Protein AF-A0A812QUA6-F1 (afdb_monomer_lite)

Secondary structure (DSSP, 8-state):
--GGG--TTSPPPSSP-STTHHHHHHHHHHHHHHHHHHHHHTT-SS-HHHHHHHHHHHHHHHHT-TT-HHHHHHT-TTHHHHHHHHHHHHHHHHHHHHHTSSSPPPHHHHHHHHHHHHHHHHHHHHHHHHHHHHHHHHHHHHHHHHHHHHHHHHH-

Foldseek 3Di:
DALVPQQPVDQQDPPDDPVSVLNVLLVCLLVVLLVCLCCQLVCVDPDPLSNVLSVLSNQLSVLSRLPPCVQLVVCPDSSSLVSNLSSLLSNLLSLLLVVLDPDDDDPVSVVSLVSSLVSLCVRPNPVSSVSSVVSSPNSNVVSNVVVVVVVVVVVD

Radius of gyration: 16.11 Å; chains: 1; bounding box: 52×31×42 Å

pLDDT: mean 87.49, std 10.2, range [52.94, 98.12]

Sequence (156 aa):
MSVSDLPFPSPPPWPPTWEKRQAYLHWWLLLFMTGVGALKAAGFLRHDLSQIVGVLEFVGGALLLPRWSIVANALGKGGYELSLRAGCWFILMGLGMIVSTRKRKSPICWSQTVLCLELLRARGGNASVGIGVMMLLAGTAAGCFLQEFVFLKKAA

Structure (mmCIF, N/CA/C/O backbone):
data_AF-A0A812QUA6-F1
#
_entry.id   AF-A0A812QUA6-F1
#
loop_
_atom_site.group_PDB
_atom_site.id
_atom_site.type_symbol
_atom_site.label_atom_id
_atom_site.label_alt_id
_atom_site.label_comp_id
_atom_site.label_asym_id
_atom_site.label_entity_id
_atom_site.label_seq_id
_atom_site.pdbx_PDB_ins_code
_atom_site.Cartn_x
_atom_site.Cartn_y
_atom_site.Cartn_z
_atom_site.occupancy
_atom_site.B_iso_or_equiv
_atom_site.auth_seq_id
_atom_site.auth_comp_id
_atom_site.auth_asym_id
_atom_site.auth_atom_id
_atom_site.pdbx_PDB_model_num
ATOM 1 N N . MET A 1 1 ? 9.478 -0.485 -17.948 1.00 52.94 1 MET A N 1
ATOM 2 C CA . MET A 1 1 ? 9.964 -1.305 -16.820 1.00 52.94 1 MET A CA 1
ATOM 3 C C . MET A 1 1 ? 8.883 -2.302 -16.457 1.00 52.94 1 MET A C 1
ATOM 5 O O . MET A 1 1 ? 7.755 -1.888 -16.231 1.00 52.94 1 MET A O 1
ATOM 9 N N . SER A 1 2 ? 9.213 -3.588 -16.470 1.00 56.69 2 SER A N 1
ATOM 10 C CA . SER A 1 2 ? 8.334 -4.705 -16.099 1.00 56.69 2 SER A CA 1
ATOM 11 C C . SER A 1 2 ? 8.390 -4.932 -14.581 1.00 56.69 2 SER A C 1
ATOM 13 O O . SER A 1 2 ? 9.293 -4.422 -13.919 1.00 56.69 2 SER A O 1
ATOM 15 N N . VAL A 1 3 ? 7.409 -5.599 -13.954 1.00 57.31 3 VAL A N 1
ATOM 16 C CA . VAL A 1 3 ? 7.463 -5.910 -12.496 1.00 57.31 3 VAL A CA 1
ATOM 17 C C . VAL A 1 3 ? 8.629 -6.833 -12.165 1.00 57.31 3 VAL A C 1
ATOM 19 O O . VAL A 1 3 ? 9.148 -6.793 -11.055 1.00 57.31 3 VAL A O 1
ATOM 22 N N . SER A 1 4 ? 9.099 -7.595 -13.154 1.00 55.94 4 SER A N 1
ATOM 23 C CA . SER A 1 4 ? 10.336 -8.376 -13.077 1.00 55.94 4 SER A CA 1
ATOM 24 C C . SER A 1 4 ? 11.575 -7.539 -12.738 1.00 55.94 4 SER A C 1
ATOM 26 O O . SER A 1 4 ? 12.580 -8.108 -12.328 1.00 55.94 4 SER A O 1
ATOM 28 N N . ASP A 1 5 ? 11.504 -6.210 -12.873 1.00 65.31 5 ASP A N 1
ATOM 29 C CA . ASP A 1 5 ? 12.594 -5.290 -12.541 1.00 65.31 5 ASP A CA 1
ATOM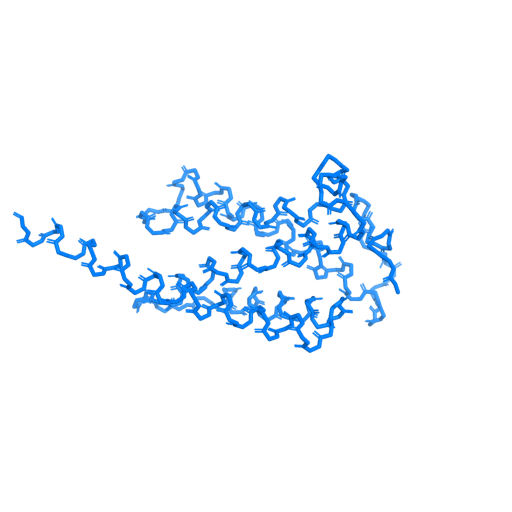 30 C C . ASP A 1 5 ? 12.627 -4.937 -11.037 1.00 65.31 5 ASP A C 1
ATOM 32 O O . ASP A 1 5 ? 13.543 -4.251 -10.579 1.00 65.31 5 ASP A O 1
ATOM 36 N N . LEU A 1 6 ? 11.633 -5.377 -10.248 1.00 69.56 6 LEU A N 1
ATOM 37 C CA . LEU A 1 6 ? 11.639 -5.215 -8.794 1.00 69.56 6 LEU A CA 1
ATOM 38 C C . LEU A 1 6 ? 12.508 -6.313 -8.161 1.00 69.56 6 LEU A C 1
ATOM 40 O O . LEU A 1 6 ? 12.222 -7.499 -8.330 1.00 69.56 6 LEU A O 1
ATOM 44 N N . PRO A 1 7 ? 13.558 -5.948 -7.405 1.00 68.62 7 PRO A N 1
ATOM 45 C CA . PRO A 1 7 ? 14.611 -6.891 -7.043 1.00 68.62 7 PRO A CA 1
ATOM 46 C C . PRO A 1 7 ? 14.194 -7.902 -5.969 1.00 68.62 7 PRO A C 1
ATOM 48 O O . PRO A 1 7 ? 14.886 -8.898 -5.790 1.00 68.62 7 PRO A O 1
ATOM 51 N N . PHE A 1 8 ? 13.081 -7.698 -5.257 1.00 66.88 8 PHE A N 1
ATOM 52 C CA . PHE A 1 8 ? 12.739 -8.521 -4.094 1.00 66.88 8 PHE A CA 1
ATOM 53 C C . PHE A 1 8 ? 12.640 -10.028 -4.439 1.00 66.88 8 PHE A C 1
ATOM 55 O O . PHE A 1 8 ? 12.044 -10.402 -5.458 1.00 66.88 8 PHE A O 1
ATOM 62 N N . PRO A 1 9 ? 13.209 -10.920 -3.598 1.00 75.19 9 PRO A N 1
ATOM 63 C CA . PRO A 1 9 ? 13.765 -10.695 -2.258 1.00 75.19 9 PRO A CA 1
ATOM 64 C C . PRO A 1 9 ? 15.205 -10.168 -2.228 1.00 75.19 9 PRO A C 1
ATOM 66 O O . PRO A 1 9 ? 15.756 -9.992 -1.148 1.00 75.19 9 PRO A O 1
ATOM 69 N N . SER A 1 10 ? 15.832 -9.896 -3.372 1.00 84.50 10 SER A N 1
ATOM 70 C CA . SER A 1 10 ? 17.135 -9.234 -3.393 1.00 84.50 10 SER A CA 1
ATOM 71 C C . SER A 1 10 ? 16.995 -7.766 -2.961 1.00 84.50 10 SER A C 1
ATOM 73 O O . SER A 1 10 ? 15.994 -7.118 -3.302 1.00 84.50 10 SER A O 1
ATOM 75 N N . PRO A 1 11 ? 17.970 -7.234 -2.202 1.00 83.88 11 PRO A N 1
ATOM 76 C CA . PRO A 1 11 ? 17.958 -5.843 -1.769 1.00 83.88 11 PRO A CA 1
ATOM 77 C C . PRO A 1 11 ? 17.966 -4.889 -2.970 1.00 83.88 11 PRO A C 1
ATOM 79 O O . PRO A 1 11 ? 18.459 -5.248 -4.047 1.00 83.88 11 PRO A O 1
ATOM 82 N N . PRO A 1 12 ? 17.429 -3.666 -2.812 1.00 86.88 12 PRO A N 1
ATOM 83 C CA . PRO A 1 12 ? 17.518 -2.663 -3.853 1.00 86.88 12 PRO A CA 1
ATOM 84 C C . PRO A 1 12 ? 18.994 -2.321 -4.137 1.00 86.88 12 PRO A C 1
ATOM 86 O O . PRO A 1 12 ? 19.824 -2.323 -3.226 1.00 86.88 12 PRO A O 1
ATOM 89 N N . PRO A 1 13 ? 19.342 -2.053 -5.402 1.00 86.44 13 PRO A N 1
ATOM 90 C CA . PRO A 1 13 ? 20.727 -1.895 -5.836 1.00 86.44 13 PRO A CA 1
ATOM 91 C C . PRO A 1 13 ? 21.383 -0.643 -5.254 1.00 86.44 13 PRO A C 1
ATOM 93 O O . PRO A 1 13 ? 20.815 0.440 -5.344 1.00 86.44 13 PRO A O 1
ATOM 96 N N . TRP A 1 14 ? 22.608 -0.793 -4.745 1.00 86.94 14 TRP A N 1
ATOM 97 C CA . TRP A 1 14 ? 23.438 0.285 -4.201 1.00 86.94 14 TRP A CA 1
ATOM 98 C C . TRP A 1 14 ? 24.506 0.733 -5.220 1.00 86.94 14 TRP A C 1
ATOM 100 O O . TRP A 1 14 ? 25.107 -0.136 -5.856 1.00 86.94 14 TRP A O 1
ATOM 110 N N . PRO A 1 15 ? 24.780 2.044 -5.385 1.00 90.25 15 PRO A N 1
ATOM 111 C CA . PRO A 1 15 ? 24.193 3.182 -4.667 1.00 90.25 15 PRO A CA 1
ATOM 112 C C . PRO A 1 15 ? 22.758 3.520 -5.123 1.00 90.25 15 PRO A C 1
ATOM 114 O O . PRO A 1 15 ? 22.372 3.177 -6.245 1.00 90.25 15 PRO A O 1
ATOM 117 N N . PRO A 1 16 ? 21.962 4.206 -4.279 1.00 88.44 16 PRO A N 1
ATOM 118 C CA . PRO A 1 16 ? 20.614 4.625 -4.635 1.00 88.44 16 PRO A CA 1
ATOM 119 C C . PRO A 1 16 ? 20.658 5.637 -5.782 1.00 88.44 16 PRO A C 1
ATOM 121 O O . PRO A 1 16 ? 21.401 6.616 -5.737 1.00 88.44 16 PRO A O 1
ATOM 124 N N . THR A 1 17 ? 19.822 5.427 -6.798 1.00 88.38 17 THR A N 1
ATOM 125 C CA . THR A 1 17 ? 19.651 6.368 -7.913 1.00 88.38 17 THR A CA 1
ATOM 126 C C . THR A 1 17 ? 18.185 6.735 -8.096 1.00 88.38 17 THR A C 1
ATOM 128 O O . THR A 1 17 ? 17.278 5.979 -7.734 1.00 88.38 17 THR A O 1
ATOM 131 N N . TRP A 1 18 ? 17.934 7.901 -8.696 1.00 84.69 18 TRP A N 1
ATOM 132 C CA . TRP A 1 18 ? 16.571 8.394 -8.910 1.00 84.69 18 TRP A CA 1
ATOM 133 C C . TRP A 1 18 ? 15.743 7.497 -9.836 1.00 84.69 18 TRP A C 1
ATOM 135 O O . TRP A 1 18 ? 14.532 7.345 -9.657 1.00 84.69 18 TRP A O 1
ATOM 145 N N . GLU A 1 19 ? 16.402 6.856 -10.798 1.00 84.25 19 GLU A N 1
ATOM 146 C CA . GLU A 1 19 ? 15.810 5.883 -11.718 1.00 84.25 19 GLU A CA 1
ATOM 147 C C . GLU A 1 19 ? 15.328 4.628 -10.983 1.00 84.25 19 GLU A C 1
ATOM 149 O O . GLU A 1 19 ? 14.274 4.079 -11.300 1.00 84.25 19 GLU A O 1
ATOM 154 N N . LYS A 1 20 ? 16.060 4.208 -9.945 1.00 84.19 20 LYS A N 1
ATOM 155 C CA . LYS A 1 20 ? 15.787 2.984 -9.182 1.00 84.19 20 LYS A CA 1
ATOM 156 C C . LYS A 1 20 ? 14.966 3.224 -7.916 1.00 84.19 20 LYS A C 1
ATOM 158 O O . LYS A 1 20 ? 14.717 2.284 -7.163 1.00 84.19 20 LYS A O 1
ATOM 163 N N . ARG A 1 21 ? 14.470 4.450 -7.697 1.00 88.50 21 ARG A N 1
ATOM 164 C CA . ARG A 1 21 ? 13.653 4.815 -6.522 1.00 88.50 21 ARG A CA 1
ATOM 165 C C . ARG A 1 21 ? 12.454 3.887 -6.305 1.00 88.50 21 ARG A C 1
ATOM 167 O O . ARG A 1 21 ? 12.102 3.602 -5.169 1.00 88.50 21 ARG A O 1
ATOM 174 N N . GLN A 1 22 ? 11.862 3.367 -7.382 1.00 88.50 22 GLN A N 1
ATOM 175 C CA . GLN A 1 22 ? 10.707 2.465 -7.315 1.00 88.50 22 GLN A CA 1
ATOM 176 C C . GLN A 1 22 ? 11.017 1.184 -6.532 1.00 88.50 22 GLN A C 1
ATOM 178 O O . GLN A 1 22 ? 10.181 0.738 -5.754 1.00 88.50 22 GLN A O 1
ATOM 183 N N . ALA A 1 23 ? 12.225 0.633 -6.690 1.00 88.81 23 ALA A N 1
ATOM 184 C CA . ALA A 1 23 ? 12.658 -0.558 -5.967 1.00 88.81 23 ALA A CA 1
ATOM 185 C C . ALA A 1 23 ? 12.743 -0.297 -4.458 1.00 88.81 23 ALA A C 1
ATOM 187 O O . ALA A 1 23 ? 12.312 -1.132 -3.671 1.00 88.81 23 ALA A O 1
ATOM 188 N N . TYR A 1 24 ? 13.239 0.879 -4.063 1.00 91.25 24 TYR A N 1
ATOM 189 C CA . TYR A 1 24 ? 13.313 1.298 -2.662 1.00 91.25 24 TYR A CA 1
ATOM 190 C C . TYR A 1 24 ? 11.930 1.553 -2.058 1.00 91.25 24 TYR A C 1
ATOM 192 O O . TYR A 1 24 ? 11.654 1.081 -0.959 1.00 91.25 24 TYR A O 1
ATOM 200 N N . LEU A 1 25 ? 11.050 2.255 -2.783 1.00 92.19 25 LEU A N 1
ATOM 201 C CA . LEU A 1 25 ? 9.666 2.491 -2.357 1.00 92.19 25 LEU A CA 1
ATOM 202 C C . LEU A 1 25 ? 8.921 1.177 -2.153 1.00 92.19 25 LEU A C 1
ATOM 204 O O . LEU A 1 25 ? 8.259 0.983 -1.138 1.00 92.19 25 LEU A O 1
ATOM 208 N N . HIS A 1 26 ? 9.057 0.272 -3.118 1.00 91.94 26 HIS A N 1
ATOM 209 C CA . HIS A 1 26 ? 8.440 -1.039 -3.075 1.00 91.94 26 HIS A CA 1
ATOM 210 C C . HIS A 1 26 ? 8.950 -1.874 -1.899 1.00 91.94 26 HIS A C 1
ATOM 212 O O . HIS A 1 26 ? 8.134 -2.378 -1.135 1.00 91.94 26 HIS A O 1
ATOM 218 N N . TRP A 1 27 ? 10.270 -1.946 -1.699 1.00 91.81 27 TRP A N 1
ATOM 219 C CA . TRP A 1 27 ? 10.877 -2.627 -0.551 1.00 91.81 27 TRP A CA 1
ATOM 220 C C . TRP A 1 27 ? 10.391 -2.066 0.786 1.00 91.81 27 TRP A C 1
ATOM 222 O O . TRP A 1 27 ? 9.995 -2.826 1.669 1.00 91.81 27 TRP A O 1
ATOM 232 N N . TRP A 1 28 ? 10.409 -0.739 0.927 1.00 93.44 28 TRP A N 1
ATOM 233 C CA . TRP A 1 28 ? 9.978 -0.066 2.146 1.00 93.44 28 TRP A CA 1
ATOM 234 C C . TRP A 1 28 ? 8.511 -0.361 2.452 1.00 93.44 28 TRP A C 1
ATOM 236 O O . TRP A 1 28 ? 8.199 -0.833 3.541 1.00 93.44 28 TRP A O 1
ATOM 246 N N . LEU A 1 29 ? 7.618 -0.125 1.486 1.00 93.56 29 LEU A N 1
ATOM 247 C CA . LEU A 1 29 ? 6.183 -0.349 1.652 1.00 93.56 29 LEU A CA 1
ATOM 248 C C . LEU A 1 29 ? 5.877 -1.816 1.939 1.00 93.56 29 LEU A C 1
ATOM 250 O O . LEU A 1 29 ? 5.095 -2.101 2.838 1.00 93.56 29 LEU A O 1
ATOM 254 N N . LEU A 1 30 ? 6.518 -2.742 1.227 1.00 93.00 30 LEU A N 1
ATOM 255 C CA . LEU A 1 30 ? 6.353 -4.173 1.451 1.00 93.00 30 LEU A CA 1
ATOM 256 C C . LEU A 1 30 ? 6.708 -4.549 2.893 1.00 93.00 30 LEU A C 1
ATOM 258 O O . LEU A 1 30 ? 5.869 -5.107 3.595 1.00 93.00 30 LEU A O 1
ATOM 262 N N . LEU A 1 31 ? 7.916 -4.229 3.359 1.00 92.62 31 LEU A N 1
ATOM 263 C CA . LEU A 1 31 ? 8.355 -4.615 4.702 1.00 92.62 31 LEU A CA 1
ATOM 264 C C . LEU A 1 31 ? 7.568 -3.890 5.793 1.00 92.62 31 LEU A C 1
ATOM 266 O O . LEU A 1 31 ? 7.089 -4.517 6.7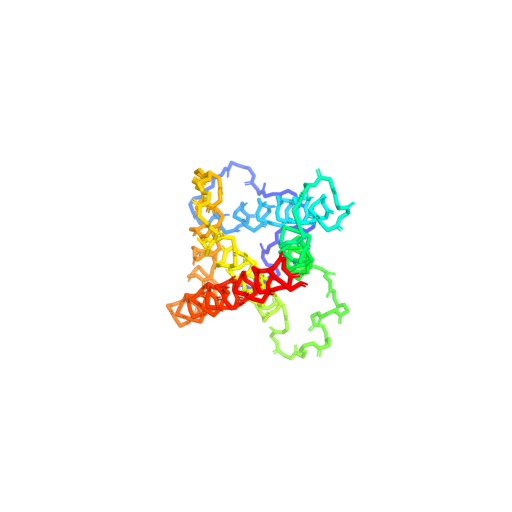38 1.00 92.62 31 LEU A O 1
ATOM 270 N N . PHE A 1 32 ? 7.413 -2.574 5.653 1.00 94.19 32 PHE A N 1
ATOM 271 C CA . PHE A 1 32 ? 6.777 -1.744 6.663 1.00 94.19 32 PHE A CA 1
ATOM 272 C C . PHE A 1 32 ? 5.282 -2.050 6.781 1.00 94.19 32 PHE A C 1
ATOM 274 O O . PHE A 1 32 ? 4.803 -2.306 7.885 1.00 94.19 32 PHE A O 1
ATOM 281 N N . MET A 1 33 ? 4.544 -2.079 5.665 1.00 94.94 33 MET A N 1
ATOM 282 C CA . MET A 1 33 ? 3.094 -2.304 5.697 1.00 94.94 33 MET A CA 1
ATOM 283 C C . MET A 1 33 ? 2.747 -3.743 6.062 1.00 94.94 33 MET A C 1
ATOM 285 O O . MET A 1 33 ? 1.809 -3.952 6.825 1.00 94.94 33 MET A O 1
ATOM 289 N N . THR A 1 34 ? 3.531 -4.729 5.612 1.00 93.44 34 THR A N 1
ATOM 290 C CA . THR A 1 34 ? 3.329 -6.122 6.042 1.00 93.44 34 THR A CA 1
ATOM 291 C C . THR A 1 34 ? 3.611 -6.273 7.535 1.00 93.44 34 THR A C 1
ATOM 293 O O . THR A 1 34 ? 2.797 -6.848 8.251 1.00 93.44 34 THR A O 1
ATOM 296 N N . GLY A 1 35 ? 4.724 -5.723 8.034 1.00 93.56 35 GLY A N 1
ATOM 297 C CA . GLY A 1 35 ? 5.096 -5.823 9.446 1.00 93.56 35 GLY A CA 1
ATOM 298 C C . GLY A 1 35 ? 4.111 -5.110 10.374 1.00 93.56 35 GLY A C 1
ATOM 299 O O . GLY A 1 35 ? 3.590 -5.708 11.314 1.00 93.56 35 GLY A O 1
ATOM 300 N N . VAL A 1 36 ? 3.802 -3.841 10.096 1.00 92.50 36 VAL A N 1
ATOM 301 C CA . VAL A 1 36 ? 2.842 -3.064 10.895 1.00 92.50 36 VAL A CA 1
ATOM 302 C C . VAL A 1 36 ? 1.431 -3.632 10.766 1.00 92.50 36 VAL A C 1
ATOM 304 O O . VAL A 1 36 ? 0.735 -3.736 11.777 1.00 92.50 36 VAL A O 1
ATOM 307 N N . GLY A 1 37 ? 1.022 -4.041 9.564 1.00 92.56 37 GLY A N 1
ATOM 308 C CA . GLY A 1 37 ? -0.268 -4.678 9.321 1.00 92.56 37 GLY A CA 1
ATOM 309 C C . GLY A 1 37 ? -0.429 -5.968 10.123 1.00 92.56 37 GLY A C 1
ATOM 310 O O . GLY A 1 37 ? -1.424 -6.128 10.825 1.00 92.56 37 GLY A O 1
ATOM 311 N N . ALA A 1 38 ? 0.586 -6.839 10.122 1.00 93.62 38 ALA A N 1
ATOM 312 C CA . ALA A 1 38 ? 0.590 -8.072 10.910 1.00 93.62 38 ALA A CA 1
ATOM 313 C C . ALA A 1 38 ? 0.483 -7.795 12.417 1.00 93.62 38 ALA A C 1
ATOM 315 O O . ALA A 1 38 ? -0.341 -8.401 13.099 1.00 93.62 38 ALA A O 1
ATOM 316 N N . LEU A 1 39 ? 1.261 -6.841 12.939 1.00 92.62 39 LEU A N 1
ATOM 317 C CA . LEU A 1 39 ? 1.205 -6.460 14.356 1.00 92.62 39 LEU A CA 1
ATOM 318 C C . LEU A 1 39 ? -0.169 -5.898 14.742 1.00 92.62 39 LEU A C 1
ATOM 320 O O . LEU A 1 39 ? -0.710 -6.234 15.798 1.00 92.62 39 LEU A O 1
ATOM 324 N N . LYS A 1 40 ? -0.758 -5.066 13.878 1.00 91.62 40 LYS A N 1
ATOM 325 C CA . LYS A 1 40 ? -2.117 -4.549 14.058 1.00 91.62 40 LYS A CA 1
ATOM 326 C C . LYS A 1 40 ? -3.155 -5.670 14.040 1.00 91.62 40 LYS A C 1
ATOM 328 O O . LYS A 1 40 ? -3.986 -5.715 14.941 1.00 91.62 40 LYS A O 1
ATOM 333 N N . ALA A 1 41 ? -3.093 -6.567 13.057 1.00 90.38 41 ALA A N 1
ATOM 334 C CA . ALA A 1 41 ? -4.018 -7.688 12.906 1.00 90.38 41 ALA A CA 1
ATOM 335 C C . ALA A 1 41 ? -3.940 -8.666 14.090 1.00 90.38 41 ALA A C 1
ATOM 337 O O . ALA A 1 41 ? -4.967 -9.137 14.565 1.00 90.38 41 ALA A O 1
ATOM 338 N N . ALA A 1 42 ? -2.740 -8.899 14.628 1.00 91.38 42 ALA A N 1
ATOM 339 C CA . ALA A 1 42 ? -2.517 -9.712 15.823 1.00 91.38 42 ALA A CA 1
ATOM 340 C C . ALA A 1 42 ? -2.967 -9.035 17.136 1.00 91.38 42 ALA A C 1
ATOM 342 O O . ALA A 1 42 ? -2.834 -9.618 18.208 1.00 91.38 42 ALA A O 1
ATOM 343 N N . GLY A 1 43 ? -3.493 -7.806 17.085 1.00 88.25 43 GLY A N 1
ATOM 344 C CA . GLY A 1 43 ? -4.035 -7.119 18.256 1.00 88.25 43 GLY A CA 1
ATOM 345 C C . GLY A 1 43 ? -2.995 -6.464 19.162 1.00 88.25 43 GLY A C 1
ATOM 346 O O . GLY A 1 43 ? -3.353 -5.986 20.238 1.00 88.25 43 GLY A O 1
ATOM 347 N N . PHE A 1 44 ? -1.734 -6.344 18.728 1.00 86.25 44 PHE A N 1
ATOM 348 C CA . PHE A 1 44 ? -0.722 -5.593 19.486 1.00 86.25 44 PHE A CA 1
ATOM 349 C C . PHE A 1 44 ? -1.051 -4.092 19.581 1.00 86.25 44 PHE A C 1
ATOM 351 O O . PHE A 1 44 ? -0.541 -3.397 20.460 1.00 86.25 44 PHE A O 1
ATOM 358 N N . LEU A 1 45 ? -1.943 -3.583 18.721 1.00 76.75 45 LEU A N 1
ATOM 359 C CA . LEU A 1 45 ? -2.485 -2.227 18.797 1.00 76.75 45 LEU A CA 1
ATOM 360 C C . LEU A 1 45 ? -3.957 -2.259 19.245 1.00 76.75 45 LEU A C 1
ATOM 362 O O . LEU A 1 45 ? -4.825 -2.777 18.550 1.00 76.75 45 LEU A O 1
ATOM 366 N N . ARG A 1 46 ? -4.218 -1.681 20.428 1.00 64.50 46 ARG A N 1
ATOM 367 C CA . ARG A 1 46 ? -5.430 -1.829 21.270 1.00 64.50 46 ARG A CA 1
ATOM 368 C C . ARG A 1 46 ? -6.741 -1.210 20.729 1.00 64.50 46 ARG A C 1
ATOM 370 O O . ARG A 1 46 ? -7.506 -0.652 21.509 1.00 64.50 46 ARG A O 1
ATOM 377 N N . HIS A 1 47 ? -7.008 -1.208 19.426 1.00 76.62 47 HIS A N 1
ATOM 378 C CA . HIS A 1 47 ? -8.240 -0.614 18.886 1.00 76.62 47 HIS A CA 1
ATOM 379 C C . HIS A 1 47 ? -8.851 -1.507 17.803 1.00 76.62 47 HIS A C 1
ATOM 381 O O . HIS A 1 47 ? -8.168 -1.806 16.832 1.00 76.62 47 HIS A O 1
ATOM 387 N N . ASP A 1 48 ? -10.133 -1.866 17.914 1.00 81.31 48 ASP A N 1
ATOM 388 C CA . ASP A 1 48 ? -10.807 -2.799 16.986 1.00 81.31 48 ASP A CA 1
ATOM 389 C C . ASP A 1 48 ? -10.692 -2.349 15.523 1.00 81.31 48 ASP A C 1
ATOM 391 O O . ASP A 1 48 ? -10.301 -3.109 14.640 1.00 81.31 48 ASP A O 1
ATOM 395 N N . LEU A 1 49 ? -10.904 -1.051 15.267 1.00 84.88 49 LEU A N 1
ATOM 396 C CA . LEU A 1 49 ? -10.687 -0.477 13.934 1.00 84.88 49 LEU A CA 1
ATOM 397 C C . LEU A 1 49 ? -9.232 -0.639 13.459 1.00 84.88 49 LEU A C 1
ATOM 399 O O . LEU A 1 49 ? -8.986 -0.849 12.277 1.00 84.88 49 LEU A O 1
ATOM 403 N N . SER A 1 50 ? -8.261 -0.571 14.374 1.00 86.19 50 SER A N 1
ATOM 404 C CA . SER A 1 50 ? -6.855 -0.804 14.046 1.00 86.19 50 SER A CA 1
ATOM 405 C C . SER A 1 50 ? -6.588 -2.258 13.668 1.00 86.19 50 SER A C 1
ATOM 407 O O . SER A 1 50 ? -5.710 -2.473 12.842 1.00 86.19 50 SER A O 1
ATOM 409 N N . GLN A 1 51 ? -7.308 -3.237 14.225 1.00 89.81 51 GLN A N 1
ATOM 410 C CA . GLN A 1 51 ? -7.168 -4.644 13.831 1.00 89.81 51 GLN A CA 1
ATOM 411 C C . GLN A 1 51 ? -7.689 -4.865 12.409 1.00 89.81 51 GLN A C 1
ATOM 413 O O . GLN A 1 51 ? -6.979 -5.441 11.588 1.00 89.81 51 GLN A O 1
ATOM 418 N N . ILE A 1 52 ? -8.870 -4.321 12.087 1.00 90.38 52 ILE A N 1
ATOM 419 C CA . ILE A 1 52 ? -9.453 -4.378 10.733 1.00 90.38 52 ILE A CA 1
ATOM 420 C C . ILE A 1 52 ? -8.512 -3.723 9.718 1.00 90.38 52 ILE A C 1
ATOM 422 O O . ILE A 1 52 ? -8.196 -4.310 8.685 1.00 90.38 52 ILE A O 1
ATOM 426 N N . VAL A 1 53 ? -8.009 -2.525 10.031 1.00 92.44 53 VAL A N 1
ATOM 427 C CA . VAL A 1 53 ? -7.024 -1.861 9.172 1.00 92.44 53 VAL A CA 1
ATOM 428 C C . VAL A 1 53 ? -5.737 -2.676 9.069 1.00 92.44 53 VAL A C 1
ATOM 430 O O . VAL A 1 53 ? -5.168 -2.768 7.988 1.00 92.44 53 VAL A O 1
ATOM 433 N N . GLY A 1 54 ? -5.302 -3.305 10.160 1.00 92.19 54 GLY A N 1
ATOM 434 C CA . GLY A 1 54 ? -4.153 -4.204 10.167 1.00 92.19 54 GLY A CA 1
ATOM 435 C C . GLY A 1 54 ? -4.269 -5.323 9.144 1.00 92.19 54 GLY A C 1
ATOM 436 O O . GLY A 1 54 ? -3.320 -5.572 8.408 1.00 92.19 54 GLY A O 1
ATOM 437 N N . VAL A 1 55 ? -5.448 -5.941 9.037 1.00 93.25 55 VAL A N 1
ATOM 438 C CA . VAL A 1 55 ? -5.720 -6.968 8.022 1.00 93.25 55 VAL A CA 1
ATOM 439 C C . VAL A 1 55 ? -5.597 -6.390 6.613 1.00 93.25 55 VAL A C 1
ATOM 441 O O . VAL A 1 55 ? -4.930 -6.990 5.775 1.00 93.25 55 VAL A O 1
ATOM 444 N N . LEU A 1 56 ? -6.174 -5.213 6.347 1.00 94.50 56 LEU A N 1
ATOM 445 C CA . LEU A 1 56 ? -6.073 -4.568 5.030 1.00 94.50 56 LEU A CA 1
ATOM 446 C C . LEU A 1 56 ? -4.626 -4.211 4.665 1.00 94.50 56 LEU A C 1
ATOM 448 O O . LEU A 1 56 ? -4.188 -4.474 3.548 1.00 94.50 56 LEU A O 1
ATOM 452 N N . GLU A 1 57 ? -3.870 -3.645 5.606 1.00 94.62 57 GLU A N 1
ATOM 453 C CA . GLU A 1 57 ? -2.456 -3.309 5.420 1.00 94.62 57 GLU A CA 1
ATOM 454 C C . GLU A 1 57 ? -1.595 -4.560 5.214 1.00 94.62 57 GLU A C 1
ATOM 456 O O . GLU A 1 57 ? -0.711 -4.553 4.359 1.00 94.62 57 GLU A O 1
ATOM 461 N N . PHE A 1 58 ? -1.876 -5.643 5.945 1.00 94.00 58 PHE A N 1
ATOM 462 C CA . PHE A 1 58 ? -1.181 -6.919 5.803 1.00 94.00 58 PHE A CA 1
ATOM 463 C C . PHE A 1 58 ? -1.463 -7.571 4.450 1.00 94.00 58 PHE A C 1
ATOM 465 O O . PHE A 1 58 ? -0.527 -7.956 3.757 1.00 94.00 58 PHE A O 1
ATOM 472 N N . VAL A 1 59 ? -2.734 -7.651 4.040 1.00 94.19 59 VAL A N 1
ATOM 473 C CA . VAL A 1 59 ? -3.122 -8.173 2.721 1.00 94.19 59 VAL A CA 1
ATOM 474 C C . VAL A 1 59 ? -2.500 -7.323 1.619 1.00 94.19 59 VAL A C 1
ATOM 476 O O . VAL A 1 59 ? -1.907 -7.862 0.688 1.00 94.19 59 VAL A O 1
ATOM 479 N N . GLY A 1 60 ? -2.568 -5.996 1.741 1.00 92.94 60 GLY A N 1
ATOM 480 C CA . GLY A 1 60 ? -1.965 -5.090 0.775 1.00 92.94 60 GLY A CA 1
ATOM 481 C C . GLY A 1 60 ? -0.445 -5.250 0.685 1.00 92.94 60 GLY A C 1
ATOM 482 O O . GLY A 1 60 ? 0.095 -5.340 -0.415 1.00 92.94 60 GLY A O 1
ATOM 483 N N . GLY A 1 61 ? 0.241 -5.371 1.824 1.00 92.31 61 GLY A N 1
ATOM 484 C CA . GLY A 1 61 ? 1.669 -5.678 1.892 1.00 92.31 61 GLY A CA 1
ATOM 485 C C . GLY A 1 61 ? 2.007 -7.034 1.270 1.00 92.31 61 GLY A C 1
ATOM 486 O O . GLY A 1 61 ? 2.910 -7.126 0.445 1.00 92.31 61 GLY A O 1
ATOM 487 N N . ALA A 1 62 ? 1.227 -8.074 1.557 1.00 91.00 62 ALA A N 1
ATOM 488 C CA . ALA A 1 62 ? 1.431 -9.397 0.982 1.00 91.00 62 ALA A CA 1
ATOM 489 C C . ALA A 1 62 ? 1.236 -9.398 -0.548 1.00 91.00 62 ALA A C 1
ATOM 491 O O . ALA A 1 62 ? 2.020 -10.014 -1.266 1.00 91.00 62 ALA A O 1
ATOM 492 N N . LEU A 1 63 ? 0.267 -8.641 -1.074 1.00 90.75 63 LEU A N 1
ATOM 493 C CA . LEU A 1 63 ? 0.070 -8.451 -2.520 1.00 90.75 63 LEU A CA 1
ATOM 494 C C . LEU A 1 63 ? 1.209 -7.679 -3.201 1.00 90.75 63 LEU A C 1
ATOM 496 O O . LEU A 1 63 ? 1.395 -7.804 -4.414 1.00 90.75 63 LEU A O 1
ATOM 500 N N . LEU A 1 64 ? 2.001 -6.910 -2.447 1.00 89.25 64 LEU A N 1
ATOM 501 C CA . LEU A 1 64 ? 3.219 -6.298 -2.971 1.00 89.25 64 LEU A CA 1
ATOM 502 C C . LEU A 1 64 ? 4.340 -7.323 -3.192 1.00 89.25 64 LEU A C 1
ATOM 504 O O . LEU A 1 64 ? 5.318 -6.972 -3.841 1.00 89.25 64 LEU A O 1
ATOM 508 N N . LEU A 1 65 ? 4.253 -8.569 -2.713 1.00 85.62 65 LEU A N 1
ATOM 509 C CA . LEU A 1 65 ? 5.301 -9.567 -2.949 1.00 85.62 65 LEU A CA 1
ATOM 510 C C . LEU A 1 65 ? 5.444 -9.857 -4.456 1.00 85.62 65 LEU A C 1
ATOM 512 O O . LEU A 1 65 ? 4.592 -10.524 -5.044 1.00 85.62 65 LEU A O 1
ATOM 516 N N . PRO A 1 66 ? 6.550 -9.447 -5.103 1.00 66.62 66 PRO A N 1
ATOM 517 C CA . PRO A 1 66 ? 6.676 -9.540 -6.556 1.00 66.62 66 PRO A CA 1
ATOM 518 C C . PRO A 1 66 ? 6.888 -10.974 -7.036 1.00 66.62 66 PRO A C 1
ATOM 520 O O . PRO A 1 66 ? 6.833 -11.230 -8.231 1.00 66.62 66 PRO A O 1
ATOM 523 N N . ARG A 1 67 ? 7.142 -11.919 -6.122 1.00 63.81 67 ARG A N 1
ATOM 524 C CA . ARG A 1 67 ? 7.339 -13.342 -6.422 1.00 63.81 67 ARG A CA 1
ATOM 525 C C . ARG A 1 67 ? 6.233 -14.230 -5.883 1.00 63.81 67 ARG A C 1
ATOM 527 O O . ARG A 1 67 ? 6.416 -15.444 -5.840 1.00 63.81 67 ARG A O 1
ATOM 534 N N . TRP A 1 68 ? 5.078 -13.673 -5.518 1.00 71.94 68 TRP A N 1
ATOM 535 C CA . TRP A 1 68 ? 3.922 -14.515 -5.243 1.00 71.94 68 TRP A CA 1
ATOM 536 C C . TRP A 1 68 ? 3.318 -14.996 -6.564 1.00 71.94 68 TRP A C 1
ATOM 538 O O . TRP A 1 68 ? 2.242 -14.576 -6.978 1.00 71.94 68 TRP A O 1
ATOM 548 N N . SER A 1 69 ? 4.061 -15.861 -7.259 1.00 71.56 69 SER A N 1
ATOM 549 C CA . SER A 1 69 ? 3.706 -16.401 -8.571 1.00 71.56 69 SER A CA 1
ATOM 550 C C . SER A 1 69 ? 2.318 -17.026 -8.556 1.00 71.56 69 SER A C 1
ATOM 552 O O . SER A 1 69 ? 1.593 -16.889 -9.525 1.00 71.56 69 SER A O 1
ATOM 554 N N . ILE A 1 70 ? 1.903 -17.620 -7.436 1.00 81.06 70 ILE A N 1
ATOM 555 C CA . ILE A 1 70 ? 0.547 -18.146 -7.241 1.00 81.06 70 ILE A CA 1
ATOM 556 C C . ILE A 1 70 ? -0.508 -17.049 -7.458 1.00 81.06 70 ILE A C 1
ATOM 558 O O . ILE A 1 70 ? -1.415 -17.222 -8.268 1.00 81.06 70 ILE A O 1
ATOM 562 N N . VAL A 1 71 ? -0.364 -15.905 -6.785 1.00 79.00 71 VAL A N 1
ATOM 563 C CA . VAL A 1 71 ? -1.298 -14.774 -6.900 1.00 79.00 71 VAL A CA 1
ATOM 564 C C . VAL A 1 71 ? -1.190 -14.120 -8.274 1.00 79.00 71 VAL A C 1
ATOM 566 O O . VAL A 1 71 ? -2.200 -13.889 -8.931 1.00 79.00 71 VAL A O 1
ATOM 569 N N . ALA A 1 72 ? 0.030 -13.872 -8.751 1.00 78.50 72 ALA A N 1
ATOM 570 C CA . ALA A 1 72 ? 0.251 -13.258 -10.057 1.00 78.50 72 ALA A CA 1
ATOM 571 C C . ALA A 1 72 ? -0.308 -14.114 -11.208 1.00 78.50 72 ALA A C 1
ATOM 573 O O . ALA A 1 72 ? -0.918 -13.573 -12.126 1.00 78.50 72 ALA A O 1
ATOM 574 N N . ASN A 1 73 ? -0.158 -15.440 -11.140 1.00 81.19 73 ASN A N 1
ATOM 575 C CA . ASN A 1 73 ? -0.698 -16.364 -12.134 1.00 81.19 73 ASN A CA 1
ATOM 576 C C . ASN A 1 73 ? -2.228 -16.429 -12.067 1.00 81.19 73 ASN A C 1
ATOM 578 O O . ASN A 1 73 ? -2.872 -16.462 -13.113 1.00 81.19 73 ASN A O 1
ATOM 582 N N . ALA A 1 74 ? -2.815 -16.387 -10.866 1.00 84.50 74 ALA A N 1
ATOM 583 C CA . ALA A 1 74 ? -4.268 -16.336 -10.694 1.00 84.50 74 ALA A CA 1
ATOM 584 C C . ALA A 1 74 ? -4.888 -15.053 -11.280 1.00 84.50 74 ALA A C 1
ATOM 586 O O . ALA A 1 74 ? -6.005 -15.083 -11.789 1.00 84.50 74 ALA A O 1
ATOM 587 N N . LEU A 1 75 ? -4.152 -13.937 -11.257 1.00 83.00 75 LEU A N 1
ATOM 588 C CA . LEU A 1 75 ? -4.570 -12.660 -11.847 1.00 83.00 75 LEU A CA 1
ATOM 589 C C . LEU A 1 75 ? -4.402 -12.597 -13.381 1.00 83.00 75 LEU A C 1
ATOM 591 O O . LEU A 1 75 ? -4.856 -11.641 -14.008 1.00 83.00 75 LEU A O 1
ATOM 595 N N . GLY A 1 76 ? -3.774 -13.599 -14.004 1.00 83.38 76 GLY A N 1
ATOM 596 C CA . GLY A 1 76 ? -3.659 -13.717 -15.459 1.00 83.38 76 GLY A CA 1
ATOM 597 C C . GLY A 1 76 ? -2.645 -12.763 -16.107 1.00 83.38 76 GLY A C 1
ATOM 598 O O . GLY A 1 76 ? -1.592 -12.443 -15.549 1.00 83.38 76 GLY A O 1
ATOM 599 N N . LYS A 1 77 ? -2.923 -12.331 -17.348 1.00 82.19 77 LYS A N 1
ATOM 600 C CA . LYS A 1 77 ? -2.009 -11.469 -18.122 1.00 82.19 77 LYS A CA 1
ATOM 601 C C . LYS A 1 77 ? -1.814 -10.123 -17.417 1.00 82.19 77 LYS A C 1
ATOM 603 O O . LYS A 1 77 ? -2.765 -9.377 -17.219 1.00 82.19 77 LYS A O 1
ATOM 608 N N . GLY A 1 78 ? -0.564 -9.801 -17.076 1.00 82.75 78 GLY A N 1
ATOM 609 C CA . GLY A 1 78 ? -0.234 -8.589 -16.318 1.00 82.75 78 GLY A CA 1
ATOM 610 C C . GLY A 1 78 ? -0.493 -8.703 -14.812 1.00 82.75 78 GLY A C 1
ATOM 611 O O . GLY A 1 78 ? -0.444 -7.691 -14.114 1.00 82.75 78 GLY A O 1
ATOM 612 N N . GLY A 1 79 ? -0.726 -9.915 -14.295 1.00 84.31 79 GLY A N 1
ATOM 613 C CA . GLY A 1 79 ? -1.064 -10.158 -12.894 1.00 84.31 79 GLY A CA 1
ATOM 614 C C . GLY A 1 79 ? -0.054 -9.600 -11.893 1.00 84.31 79 GLY A C 1
ATOM 615 O O . GLY A 1 79 ? -0.449 -9.119 -10.840 1.00 84.31 79 GLY A O 1
ATOM 616 N N . TYR A 1 80 ? 1.232 -9.547 -12.243 1.00 83.81 80 TYR A N 1
ATOM 617 C CA . TYR A 1 80 ? 2.250 -8.903 -11.411 1.00 83.81 80 TYR A CA 1
ATOM 618 C C . TYR A 1 80 ? 2.014 -7.392 -11.221 1.00 83.81 80 TYR A C 1
ATOM 620 O O . TYR A 1 80 ? 2.113 -6.890 -10.102 1.00 83.81 80 TYR A O 1
ATOM 628 N N . GLU A 1 81 ? 1.682 -6.657 -12.291 1.00 87.69 81 GLU A N 1
ATOM 629 C CA . GLU A 1 81 ? 1.372 -5.217 -12.202 1.00 87.69 81 GLU A CA 1
ATOM 630 C C . GLU A 1 81 ? 0.071 -4.994 -11.438 1.00 87.69 81 GLU A C 1
ATOM 632 O O . GLU A 1 81 ? -0.035 -4.079 -10.619 1.00 87.69 81 GLU A O 1
ATOM 637 N N . LEU A 1 82 ? -0.925 -5.842 -11.699 1.00 89.00 82 LEU A N 1
ATOM 638 C CA . LEU A 1 82 ? -2.209 -5.765 -11.022 1.00 89.00 82 LEU A CA 1
ATOM 639 C C . LEU A 1 82 ? -2.071 -6.065 -9.526 1.00 89.00 82 LEU A C 1
ATOM 641 O O . LEU A 1 82 ? -2.657 -5.345 -8.727 1.00 89.00 82 LEU A O 1
ATOM 645 N N . SER A 1 83 ? -1.254 -7.050 -9.143 1.00 90.88 83 SER A N 1
ATOM 646 C CA . SER A 1 83 ? -0.961 -7.384 -7.744 1.00 90.88 83 SER A CA 1
ATOM 647 C C . SER A 1 83 ? -0.335 -6.202 -7.013 1.00 90.88 83 SER A C 1
ATOM 649 O O . SER A 1 83 ? -0.795 -5.830 -5.937 1.00 90.88 83 SER A O 1
ATOM 651 N N . LEU A 1 84 ? 0.655 -5.545 -7.630 1.00 91.38 84 LEU A N 1
ATOM 652 C CA . LEU A 1 84 ? 1.285 -4.357 -7.056 1.00 91.38 84 LEU A CA 1
ATOM 653 C C . LEU A 1 84 ? 0.268 -3.228 -6.849 1.00 91.38 84 LEU A C 1
ATOM 655 O O . LEU A 1 84 ? 0.205 -2.633 -5.773 1.00 91.38 84 LEU A O 1
ATOM 659 N N . ARG A 1 85 ? -0.553 -2.945 -7.867 1.00 92.88 85 ARG A N 1
ATOM 660 C CA . ARG A 1 85 ? -1.581 -1.895 -7.796 1.00 92.88 85 ARG A CA 1
ATOM 661 C C . ARG A 1 85 ? -2.632 -2.213 -6.739 1.00 92.88 85 ARG A C 1
ATOM 663 O O . ARG A 1 85 ? -2.929 -1.350 -5.919 1.00 92.88 85 ARG A O 1
ATOM 670 N N . ALA A 1 86 ? -3.127 -3.448 -6.718 1.00 93.12 86 ALA A N 1
ATOM 671 C CA . ALA A 1 86 ? -4.069 -3.929 -5.719 1.00 93.12 86 ALA A CA 1
ATOM 672 C C . ALA A 1 86 ? -3.484 -3.811 -4.307 1.00 93.12 86 ALA A C 1
ATOM 674 O O . ALA A 1 86 ? -4.154 -3.293 -3.420 1.00 93.12 86 ALA A O 1
ATOM 675 N N . GLY A 1 87 ? -2.216 -4.185 -4.112 1.00 94.94 87 GLY A N 1
ATOM 676 C CA . GLY A 1 87 ? -1.517 -4.018 -2.841 1.00 94.94 87 GLY A CA 1
ATOM 677 C C . GLY A 1 87 ? -1.539 -2.571 -2.347 1.00 94.94 87 GLY A C 1
ATOM 678 O O . GLY A 1 87 ? -1.963 -2.299 -1.223 1.00 94.94 87 GLY A O 1
ATOM 679 N N . CYS A 1 88 ? -1.186 -1.618 -3.216 1.00 96.25 88 CYS A N 1
ATOM 680 C CA . CYS A 1 88 ? -1.293 -0.193 -2.902 1.00 96.25 88 CYS A CA 1
ATOM 681 C C . CYS A 1 88 ? -2.737 0.256 -2.629 1.00 96.25 88 CYS A C 1
ATOM 683 O O . CYS A 1 88 ? -2.948 1.074 -1.739 1.00 96.25 88 CYS A O 1
ATOM 685 N N . TRP A 1 89 ? -3.731 -0.254 -3.360 1.00 96.69 89 TRP A N 1
ATOM 686 C CA . TRP A 1 89 ? -5.143 0.084 -3.148 1.00 96.69 89 TRP A CA 1
ATOM 687 C C . TRP A 1 89 ? -5.653 -0.374 -1.781 1.00 96.69 89 TRP A C 1
ATOM 689 O O . TRP A 1 89 ? -6.264 0.423 -1.075 1.00 96.69 89 TRP A O 1
ATOM 699 N N . PHE A 1 90 ? -5.344 -1.608 -1.372 1.00 96.31 90 PHE A N 1
ATOM 700 C CA . PHE A 1 90 ? -5.685 -2.124 -0.043 1.00 96.31 90 PHE A CA 1
ATOM 701 C C . PHE A 1 90 ? -5.020 -1.312 1.072 1.00 96.31 90 PHE A C 1
ATOM 703 O O . PHE A 1 90 ? -5.684 -0.934 2.038 1.00 96.31 90 PHE A O 1
ATOM 710 N N . ILE A 1 91 ? -3.734 -0.977 0.910 1.00 96.81 91 ILE A N 1
ATOM 711 C CA . ILE A 1 91 ? -3.015 -0.114 1.856 1.00 96.81 91 ILE A CA 1
ATOM 712 C C . ILE A 1 91 ? -3.684 1.262 1.950 1.00 96.81 91 ILE A C 1
ATOM 714 O O . ILE A 1 91 ? -3.965 1.731 3.050 1.00 96.81 91 ILE A O 1
ATOM 718 N N . LEU A 1 92 ? -3.980 1.907 0.818 1.00 97.75 92 LEU A N 1
ATOM 719 C CA . LEU A 1 92 ? -4.617 3.226 0.792 1.00 97.75 92 LEU A CA 1
ATOM 720 C C . LEU A 1 92 ? -6.023 3.198 1.396 1.00 97.75 92 LEU A C 1
ATOM 722 O O . LEU A 1 92 ? -6.376 4.112 2.136 1.00 97.75 92 LEU A O 1
ATOM 726 N N . MET A 1 93 ? -6.797 2.140 1.161 1.00 97.12 93 MET A N 1
ATOM 727 C CA . MET A 1 93 ? -8.096 1.948 1.804 1.00 97.12 93 MET A CA 1
ATOM 728 C C . MET A 1 93 ? -7.957 1.832 3.329 1.00 97.12 93 MET A C 1
ATOM 730 O O . MET A 1 93 ? -8.655 2.532 4.066 1.00 97.12 93 MET A O 1
ATOM 734 N N . GLY A 1 94 ? -7.009 1.028 3.819 1.00 95.06 94 GLY A N 1
ATOM 735 C CA . GLY A 1 94 ? -6.709 0.923 5.251 1.00 95.06 94 GLY A CA 1
ATOM 736 C C . GLY A 1 94 ? -6.253 2.254 5.864 1.00 95.06 94 GLY A C 1
ATOM 737 O O . GLY A 1 94 ? -6.743 2.663 6.919 1.00 95.06 94 GLY A O 1
ATOM 738 N N . LEU A 1 95 ? -5.380 2.990 5.173 1.00 95.19 95 LEU A N 1
ATOM 739 C CA . LEU A 1 95 ? -4.944 4.327 5.585 1.00 95.19 95 LEU A CA 1
ATOM 740 C C . LEU A 1 95 ? -6.113 5.321 5.610 1.00 95.19 95 LEU A C 1
ATOM 742 O O . LEU A 1 95 ? -6.201 6.119 6.539 1.00 95.19 95 LEU A O 1
ATOM 746 N N . GLY A 1 96 ? -7.047 5.241 4.660 1.00 95.81 96 GLY A N 1
ATOM 747 C CA . GLY A 1 96 ? -8.270 6.047 4.645 1.00 95.81 96 GLY A CA 1
ATOM 748 C C . GLY A 1 96 ? -9.141 5.791 5.873 1.00 95.81 96 GLY A C 1
ATOM 749 O O . GLY A 1 96 ? -9.563 6.725 6.555 1.00 95.81 96 GLY A O 1
ATOM 750 N N . MET A 1 97 ? -9.320 4.520 6.236 1.00 94.31 97 MET A N 1
ATOM 751 C CA . MET A 1 97 ? -10.027 4.142 7.464 1.00 94.31 97 MET A CA 1
ATOM 752 C C . MET A 1 97 ? -9.324 4.655 8.726 1.00 94.31 97 MET A C 1
ATOM 754 O O . MET A 1 97 ? -9.980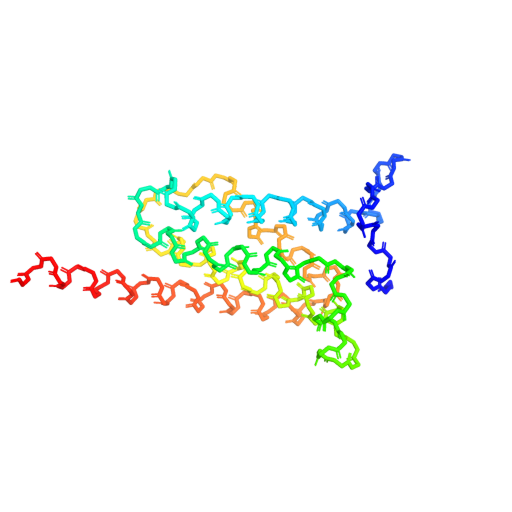 4.999 9.706 1.00 94.31 97 MET A O 1
ATOM 758 N N . ILE A 1 98 ? -7.989 4.740 8.728 1.00 91.94 98 ILE A N 1
ATOM 759 C CA . ILE A 1 98 ? -7.264 5.405 9.815 1.00 91.94 98 ILE A CA 1
ATOM 760 C C . ILE A 1 98 ? -7.569 6.899 9.793 1.00 91.94 98 ILE A C 1
ATOM 762 O O . ILE A 1 98 ? -7.882 7.451 10.846 1.00 91.94 98 ILE A O 1
ATOM 766 N N . VAL A 1 99 ? -7.472 7.567 8.642 1.00 92.56 99 VAL A N 1
ATOM 767 C CA . VAL A 1 99 ? -7.710 9.013 8.490 1.00 92.56 99 VAL A CA 1
ATOM 768 C C . VAL A 1 99 ? -9.060 9.432 9.072 1.00 92.56 99 VAL A C 1
ATOM 770 O O . VAL A 1 99 ? -9.111 10.460 9.742 1.00 92.56 99 VAL A O 1
ATOM 773 N N . SER A 1 100 ? -10.103 8.607 8.944 1.00 92.00 100 SER A N 1
ATOM 774 C CA . SER A 1 100 ? -11.426 8.917 9.498 1.00 92.00 100 SER A CA 1
ATOM 775 C C . SER A 1 100 ? -11.473 9.025 11.030 1.00 92.00 100 SER A C 1
ATOM 777 O O . SER A 1 100 ? -12.413 9.595 11.576 1.00 92.00 100 SER A O 1
ATOM 779 N N . THR A 1 101 ? -10.506 8.475 11.781 1.00 89.25 101 THR A N 1
ATOM 780 C CA . THR A 1 101 ? -10.551 8.574 13.251 1.00 89.25 101 THR A CA 1
ATOM 781 C C . THR A 1 101 ? -10.123 9.960 13.729 1.00 89.25 101 THR A C 1
ATOM 783 O O . THR A 1 101 ? -9.070 10.445 13.318 1.00 89.25 101 THR A O 1
ATOM 786 N N . ARG A 1 102 ? -10.773 10.475 14.776 1.00 84.25 102 ARG A N 1
ATOM 787 C CA . ARG A 1 102 ? -10.475 11.780 15.407 1.00 84.25 102 ARG A CA 1
ATOM 788 C C . ARG A 1 102 ? -9.055 11.959 15.982 1.00 84.25 102 ARG A C 1
ATOM 790 O O . ARG A 1 102 ? -8.672 13.070 16.332 1.00 84.25 102 ARG A O 1
ATOM 797 N N . LYS A 1 103 ? -8.258 10.892 16.120 1.00 84.31 103 LYS A N 1
ATOM 798 C CA . LYS A 1 103 ? -6.881 10.976 16.643 1.00 84.31 103 LYS A CA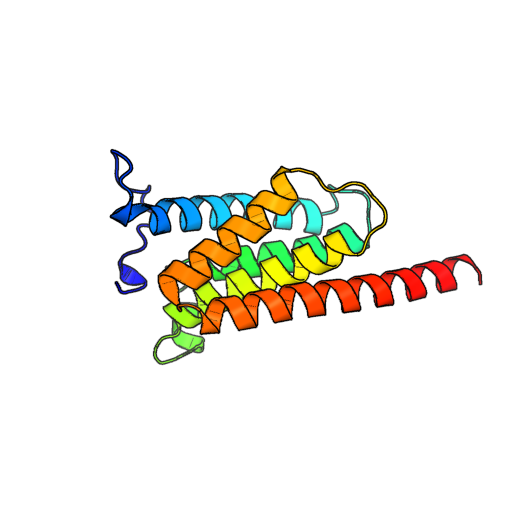 1
ATOM 799 C C . LYS A 1 103 ? -5.928 11.615 15.631 1.00 84.31 103 LYS A C 1
ATOM 801 O O . LYS A 1 103 ? -5.954 11.248 14.455 1.00 84.31 103 LYS A O 1
ATOM 806 N N . ARG A 1 104 ? -5.014 12.467 16.118 1.00 82.75 104 ARG A N 1
ATOM 807 C CA . ARG A 1 104 ? -3.910 13.035 15.324 1.00 82.75 104 ARG A CA 1
ATOM 808 C C . ARG A 1 104 ? -3.121 11.920 14.633 1.00 82.75 104 ARG A C 1
ATOM 810 O O . ARG A 1 104 ? -2.752 10.929 15.261 1.00 82.75 104 ARG A O 1
ATOM 817 N N . LYS A 1 105 ? -2.865 12.092 13.337 1.00 88.38 105 LYS A N 1
ATOM 818 C CA . LYS A 1 105 ? -2.138 11.117 12.514 1.00 88.38 105 LYS A CA 1
ATOM 819 C C . LYS A 1 105 ? -0.646 11.349 12.595 1.00 88.38 105 LYS A C 1
ATOM 821 O O . LYS A 1 105 ? -0.193 12.492 12.566 1.00 88.38 105 LYS A O 1
ATOM 826 N N . SER A 1 106 ? 0.107 10.259 12.715 1.00 88.25 106 SER A N 1
ATOM 827 C CA . SER A 1 106 ? 1.561 10.342 12.708 1.00 88.25 106 SER A CA 1
ATOM 828 C C . SER A 1 106 ? 2.048 10.771 11.318 1.00 88.25 106 SER A C 1
ATOM 830 O O . SER A 1 106 ? 1.444 10.384 10.312 1.00 88.25 106 SER A O 1
ATOM 832 N N . PRO A 1 107 ? 3.159 11.518 11.228 1.00 91.12 107 PRO A N 1
ATOM 833 C CA . PRO A 1 107 ? 3.802 11.812 9.947 1.00 91.12 107 PRO A CA 1
ATOM 834 C C . PRO A 1 107 ? 4.137 10.543 9.150 1.00 91.12 107 PRO A C 1
ATOM 836 O O . PRO A 1 107 ? 4.055 10.543 7.928 1.00 91.12 107 PRO A O 1
ATOM 839 N N . ILE A 1 108 ? 4.434 9.442 9.850 1.00 91.56 108 ILE A N 1
ATOM 840 C CA . ILE A 1 108 ? 4.695 8.127 9.251 1.00 91.56 108 ILE A CA 1
ATOM 841 C C . ILE A 1 108 ? 3.464 7.600 8.501 1.00 91.56 108 ILE A C 1
ATOM 843 O O . ILE A 1 108 ? 3.605 7.044 7.419 1.00 91.56 108 ILE A O 1
ATOM 847 N N . CYS A 1 109 ? 2.255 7.792 9.038 1.00 91.00 109 CYS A N 1
ATOM 848 C CA . CYS A 1 109 ? 1.017 7.387 8.368 1.00 91.00 109 CYS A CA 1
ATOM 849 C C . CYS A 1 109 ? 0.836 8.134 7.039 1.00 91.00 109 CYS A C 1
ATOM 851 O O . CYS A 1 109 ? 0.544 7.520 6.017 1.00 91.00 109 CYS A O 1
ATOM 853 N N . TRP A 1 110 ? 1.052 9.452 7.047 1.00 93.38 110 TRP A N 1
ATOM 854 C CA . TRP A 1 110 ? 0.950 10.273 5.841 1.00 93.38 110 TRP A CA 1
ATOM 855 C C . TRP A 1 110 ? 2.037 9.954 4.822 1.00 93.38 110 TRP A C 1
ATOM 857 O O . TRP A 1 110 ? 1.756 9.937 3.624 1.00 93.38 110 TRP A O 1
ATOM 867 N N . SER A 1 111 ? 3.257 9.653 5.277 1.00 95.19 111 SER A N 1
ATOM 868 C CA . SER A 1 111 ? 4.312 9.239 4.360 1.00 95.19 111 SER A CA 1
ATOM 869 C C . SER A 1 111 ? 3.946 7.938 3.653 1.00 95.19 111 SER A C 1
ATOM 871 O O . SER A 1 111 ? 4.143 7.867 2.448 1.00 95.19 111 SER A O 1
ATOM 873 N N . GLN A 1 112 ? 3.302 6.966 4.313 1.00 95.56 112 GLN A N 1
ATOM 874 C CA . GLN A 1 112 ? 2.864 5.741 3.626 1.00 95.56 112 GLN A CA 1
ATOM 875 C C . GLN A 1 112 ? 1.856 6.035 2.506 1.00 95.56 112 GLN A C 1
ATOM 877 O O . GLN A 1 112 ? 1.998 5.495 1.411 1.00 95.56 112 GLN A O 1
ATOM 882 N N . THR A 1 113 ? 0.910 6.957 2.723 1.00 96.56 113 THR A N 1
ATOM 883 C CA . THR A 1 113 ? -0.013 7.413 1.668 1.00 96.56 113 THR A CA 1
ATOM 884 C C . THR A 1 113 ? 0.752 7.983 0.473 1.00 96.56 113 THR A C 1
ATOM 886 O O . THR A 1 113 ? 0.517 7.577 -0.664 1.00 96.56 113 THR A O 1
ATOM 889 N N . VAL A 1 114 ? 1.700 8.893 0.719 1.00 97.00 114 VAL A N 1
ATOM 890 C CA . VAL A 1 114 ? 2.494 9.534 -0.342 1.00 97.00 114 VAL A CA 1
ATOM 891 C C . VAL A 1 114 ? 3.352 8.514 -1.091 1.00 97.00 114 VAL A C 1
ATOM 893 O O . VAL A 1 114 ? 3.378 8.529 -2.319 1.00 97.00 114 VAL A O 1
ATOM 896 N N . LEU A 1 115 ? 4.017 7.600 -0.381 1.00 96.56 115 LEU A N 1
ATOM 897 C CA . LEU A 1 115 ? 4.864 6.574 -0.993 1.00 96.56 115 LEU A CA 1
ATOM 898 C C . LEU A 1 115 ? 4.033 5.593 -1.837 1.00 96.56 115 LEU A C 1
ATOM 900 O O . LEU A 1 115 ? 4.465 5.232 -2.932 1.00 96.56 115 LEU A O 1
ATOM 904 N N . CYS A 1 116 ? 2.832 5.202 -1.389 1.00 96.19 116 CYS A N 1
ATOM 905 C CA . CYS A 1 116 ? 1.913 4.381 -2.186 1.00 96.19 116 CYS A CA 1
ATOM 906 C C . CYS A 1 116 ? 1.466 5.098 -3.464 1.00 96.19 116 CYS A C 1
ATOM 908 O O . CYS A 1 116 ? 1.482 4.499 -4.538 1.00 96.19 116 CYS A O 1
ATOM 910 N N . LEU A 1 117 ? 1.092 6.377 -3.370 1.00 97.06 117 LEU A N 1
ATOM 911 C CA . LEU A 1 117 ? 0.688 7.162 -4.538 1.00 97.06 117 LEU A CA 1
ATOM 912 C C . LEU A 1 117 ? 1.858 7.384 -5.505 1.00 97.06 117 LEU A C 1
ATOM 914 O O . LEU A 1 117 ? 1.667 7.260 -6.712 1.00 97.06 117 LEU A O 1
ATOM 918 N N . GLU A 1 118 ? 3.070 7.642 -5.007 1.00 95.81 118 GLU A N 1
ATOM 919 C CA . GLU A 1 118 ? 4.261 7.763 -5.856 1.00 95.81 118 GLU A CA 1
ATOM 920 C C . GLU A 1 118 ? 4.581 6.437 -6.548 1.00 95.81 118 GLU A C 1
ATOM 922 O O . GLU A 1 118 ? 4.869 6.445 -7.742 1.00 95.81 118 GLU A O 1
ATOM 927 N N . LEU A 1 119 ? 4.469 5.297 -5.857 1.00 93.56 119 LEU A N 1
ATOM 928 C CA . LEU A 1 119 ? 4.662 3.982 -6.471 1.00 93.56 119 LEU A CA 1
ATOM 929 C C . LEU A 1 119 ? 3.610 3.709 -7.562 1.00 93.56 119 LEU A C 1
ATOM 931 O O . LEU A 1 119 ? 3.965 3.281 -8.662 1.00 93.56 119 LEU A O 1
ATOM 935 N N . LEU A 1 120 ? 2.336 4.028 -7.306 1.00 95.00 120 LEU A N 1
ATOM 936 C CA . LEU A 1 120 ? 1.263 3.934 -8.303 1.00 95.00 120 LEU A CA 1
ATOM 937 C C . LEU A 1 120 ? 1.521 4.844 -9.509 1.00 95.00 120 LEU A C 1
ATOM 939 O O . LEU A 1 120 ? 1.356 4.402 -10.647 1.00 95.00 120 LEU A O 1
ATOM 943 N N . ARG A 1 121 ? 1.976 6.081 -9.282 1.00 94.62 121 ARG A N 1
ATOM 944 C CA . ARG A 1 121 ? 2.346 7.026 -10.344 1.00 94.62 121 ARG A CA 1
ATOM 945 C C . ARG A 1 121 ? 3.486 6.478 -11.192 1.00 94.62 121 ARG A C 1
ATOM 947 O O . ARG A 1 121 ? 3.414 6.508 -12.417 1.00 94.62 121 ARG A O 1
ATOM 954 N N . ALA A 1 122 ? 4.517 5.947 -10.541 1.00 90.50 122 ALA A N 1
ATOM 955 C CA . ALA A 1 122 ? 5.704 5.401 -11.183 1.00 90.50 122 ALA A CA 1
ATOM 956 C C . ALA A 1 122 ? 5.414 4.172 -12.066 1.00 90.50 122 ALA A C 1
ATOM 958 O O . ALA A 1 122 ? 6.104 3.978 -13.066 1.00 90.50 122 ALA A O 1
ATOM 959 N N . ARG A 1 123 ? 4.432 3.338 -11.692 1.00 86.94 123 ARG A N 1
ATOM 960 C CA . ARG A 1 123 ? 4.145 2.045 -12.349 1.00 86.94 123 ARG A CA 1
ATOM 961 C C . ARG A 1 123 ? 2.900 2.031 -13.230 1.00 86.94 123 ARG A C 1
ATOM 963 O O . ARG A 1 123 ? 2.802 1.235 -14.158 1.00 86.94 123 ARG A O 1
ATOM 970 N N . GLY A 1 124 ? 1.920 2.874 -12.933 1.00 87.12 124 GLY A N 1
ATOM 971 C CA . GLY A 1 124 ? 0.635 2.896 -13.632 1.00 87.12 124 GLY A CA 1
ATOM 972 C C . GLY A 1 124 ? 0.179 4.280 -14.077 1.00 87.12 124 GLY A C 1
ATOM 973 O O . GLY A 1 124 ? -0.935 4.412 -14.579 1.00 87.12 124 GLY A O 1
ATOM 974 N N . GLY A 1 125 ? 1.024 5.300 -13.910 1.00 92.44 125 GLY A N 1
ATOM 975 C CA . GLY A 1 125 ? 0.717 6.668 -14.303 1.00 92.44 125 GLY A CA 1
ATOM 976 C C . GLY A 1 125 ? -0.431 7.282 -13.502 1.00 92.44 125 GLY A C 1
ATOM 977 O O . GLY A 1 125 ? -0.848 6.781 -12.455 1.00 92.44 125 GLY A O 1
ATOM 978 N N . ASN A 1 126 ? -0.957 8.393 -14.014 1.00 94.56 126 ASN A N 1
ATOM 979 C CA . ASN A 1 126 ? -1.955 9.203 -13.311 1.00 94.56 126 ASN A CA 1
ATOM 980 C C . ASN A 1 126 ? -3.293 8.474 -13.110 1.00 94.56 126 ASN A C 1
ATOM 982 O O . ASN A 1 126 ? -3.964 8.706 -12.108 1.00 94.56 126 ASN A O 1
ATOM 986 N N . ALA A 1 127 ? -3.662 7.556 -14.009 1.00 94.56 127 ALA A N 1
ATOM 987 C CA . ALA A 1 127 ? -4.885 6.764 -13.870 1.00 94.56 127 ALA A CA 1
ATOM 988 C C . ALA A 1 127 ? -4.847 5.876 -12.613 1.00 94.56 127 ALA A C 1
ATOM 990 O O . ALA A 1 127 ? -5.793 5.867 -11.826 1.00 94.56 127 ALA A O 1
ATOM 991 N N . SER A 1 128 ? -3.723 5.193 -12.369 1.00 94.56 128 SER A N 1
ATOM 992 C CA . SER A 1 128 ? -3.542 4.377 -11.163 1.00 94.56 128 SER A CA 1
ATOM 993 C C . SER A 1 128 ? -3.531 5.209 -9.882 1.00 94.56 128 SER A C 1
ATOM 995 O O . SER A 1 128 ? -4.051 4.754 -8.863 1.00 94.56 128 SER A O 1
ATOM 997 N N . VAL A 1 129 ? -2.981 6.427 -9.929 1.00 97.00 129 VAL A N 1
ATOM 998 C CA . VAL A 1 129 ? -3.052 7.386 -8.813 1.00 97.00 129 VAL A CA 1
ATOM 999 C C . VAL A 1 129 ? -4.501 7.770 -8.535 1.00 97.00 129 VAL A C 1
ATOM 1001 O O . VAL A 1 129 ? -4.913 7.731 -7.381 1.00 97.00 129 VAL A O 1
ATOM 1004 N N . GLY A 1 130 ? -5.285 8.071 -9.576 1.00 97.06 130 GLY A N 1
ATOM 1005 C CA . GLY A 1 130 ? -6.709 8.383 -9.450 1.00 97.06 130 GLY A CA 1
ATOM 1006 C C . GLY A 1 130 ? -7.483 7.280 -8.729 1.00 97.06 130 GLY A C 1
ATOM 1007 O O . GLY A 1 130 ? -8.180 7.557 -7.756 1.00 97.06 130 GLY A O 1
ATOM 1008 N N . ILE A 1 131 ? -7.281 6.016 -9.120 1.00 97.25 131 ILE A N 1
ATOM 1009 C CA . ILE A 1 131 ? -7.888 4.869 -8.422 1.00 97.25 131 ILE A CA 1
ATOM 1010 C C . ILE A 1 131 ? -7.388 4.785 -6.973 1.00 97.25 131 ILE A C 1
ATOM 1012 O O . ILE A 1 131 ? -8.184 4.587 -6.062 1.00 97.25 131 ILE A O 1
ATOM 1016 N N . GLY A 1 132 ? -6.089 4.990 -6.733 1.00 97.12 132 GLY A N 1
ATOM 1017 C CA . GLY A 1 132 ? -5.528 5.018 -5.380 1.00 97.12 132 GLY A CA 1
ATOM 1018 C C . GLY A 1 132 ? -6.175 6.075 -4.477 1.00 97.12 132 GLY A C 1
ATOM 1019 O O . GLY A 1 132 ? -6.514 5.780 -3.332 1.00 97.12 132 GLY A O 1
ATOM 1020 N N . VAL A 1 133 ? -6.410 7.282 -4.997 1.00 98.00 133 VAL A N 1
ATOM 1021 C CA . VAL A 1 133 ? -7.125 8.350 -4.281 1.00 98.00 133 VAL A CA 1
ATOM 1022 C C . VAL A 1 133 ? -8.571 7.943 -4.002 1.00 98.00 133 VAL A C 1
ATOM 1024 O O . VAL A 1 133 ? -9.039 8.115 -2.879 1.00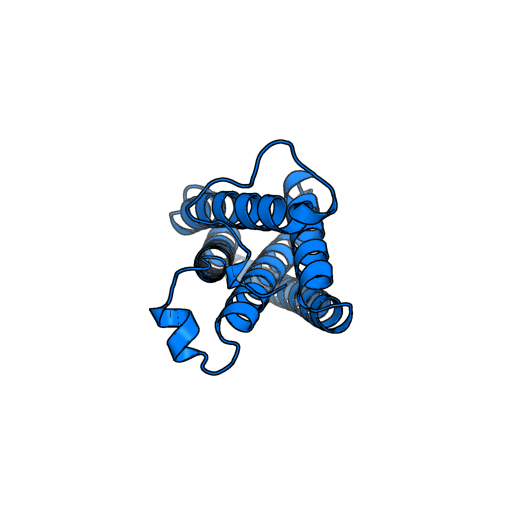 98.00 133 VAL A O 1
ATOM 1027 N N . MET A 1 134 ? -9.265 7.336 -4.968 1.00 98.12 134 MET A N 1
ATOM 1028 C CA . MET A 1 134 ? -10.625 6.828 -4.749 1.00 98.12 134 MET A CA 1
ATOM 1029 C C . MET A 1 134 ? -10.674 5.760 -3.652 1.00 98.12 134 MET A C 1
ATOM 1031 O O . MET A 1 134 ? -11.587 5.776 -2.833 1.00 98.12 134 MET A O 1
ATOM 1035 N N . MET A 1 135 ? -9.674 4.878 -3.574 1.00 98.00 135 MET A N 1
ATOM 1036 C CA . MET A 1 135 ? -9.580 3.862 -2.518 1.00 98.00 135 MET A CA 1
ATOM 1037 C C . MET A 1 135 ? -9.318 4.482 -1.143 1.00 98.00 135 MET A C 1
ATOM 1039 O O . MET A 1 135 ? -9.912 4.054 -0.156 1.00 98.00 135 MET A O 1
ATOM 1043 N N . LEU A 1 136 ? -8.497 5.535 -1.074 1.00 97.50 136 LEU A N 1
ATOM 1044 C CA . LEU A 1 136 ? -8.288 6.314 0.150 1.00 97.50 136 LEU A CA 1
ATOM 1045 C C . LEU A 1 136 ? -9.593 6.978 0.629 1.00 97.50 136 LEU A C 1
ATOM 1047 O O . LEU A 1 136 ? -9.930 6.916 1.814 1.00 97.50 136 LEU A O 1
ATOM 1051 N N . LEU A 1 137 ? -10.354 7.585 -0.286 1.00 97.94 137 LEU A N 1
ATOM 1052 C CA . LEU A 1 137 ? -11.652 8.196 0.018 1.00 97.94 137 LEU A CA 1
ATOM 1053 C C . LEU A 1 137 ? -12.690 7.151 0.443 1.00 97.94 137 LEU A C 1
ATOM 1055 O O . LEU A 1 137 ? -13.366 7.341 1.453 1.00 97.94 137 LEU A O 1
ATOM 1059 N N . ALA A 1 138 ? -12.769 6.024 -0.267 1.00 97.50 138 ALA A N 1
ATOM 1060 C CA . ALA A 1 138 ? -13.641 4.904 0.081 1.00 97.50 138 ALA A CA 1
ATOM 1061 C C . ALA A 1 138 ? -13.310 4.341 1.470 1.00 97.50 138 ALA A C 1
ATOM 1063 O O . ALA A 1 138 ? -14.208 4.132 2.283 1.00 97.50 138 ALA A O 1
ATOM 1064 N N . GLY A 1 139 ? -12.021 4.178 1.782 1.00 96.88 139 GLY A N 1
ATOM 1065 C CA . GLY A 1 139 ? -11.561 3.808 3.116 1.00 96.88 139 GLY A CA 1
ATOM 1066 C C . GLY A 1 139 ? -11.984 4.818 4.182 1.00 96.88 139 GLY A C 1
ATOM 1067 O O . GLY A 1 139 ? -12.435 4.437 5.258 1.00 96.88 139 GLY A O 1
ATOM 1068 N N . THR A 1 140 ? -11.907 6.113 3.875 1.00 96.25 140 THR A N 1
ATOM 1069 C CA . THR A 1 140 ? -12.328 7.178 4.798 1.00 96.25 140 THR A CA 1
ATOM 1070 C C . THR A 1 140 ? -13.830 7.108 5.072 1.00 96.25 140 THR A C 1
ATOM 1072 O O . THR A 1 140 ? -14.235 7.102 6.233 1.00 96.25 140 THR A O 1
ATOM 1075 N N . ALA A 1 141 ? -14.653 6.967 4.028 1.00 96.25 141 ALA A N 1
ATOM 1076 C CA . ALA A 1 141 ? -16.101 6.809 4.152 1.00 96.25 141 ALA A CA 1
ATOM 1077 C C . ALA A 1 141 ? -16.475 5.550 4.955 1.00 96.25 141 ALA A C 1
ATOM 1079 O O . ALA A 1 141 ? -17.247 5.636 5.910 1.00 96.25 141 ALA A O 1
ATOM 1080 N N . ALA A 1 142 ? -15.864 4.402 4.638 1.00 95.00 142 ALA A N 1
ATOM 1081 C CA . ALA A 1 142 ? -16.060 3.155 5.376 1.00 95.00 142 ALA A CA 1
ATOM 1082 C C . ALA A 1 142 ? -15.646 3.290 6.849 1.00 95.00 142 ALA A C 1
ATOM 1084 O O . ALA A 1 142 ? -16.337 2.814 7.748 1.00 95.00 142 ALA A O 1
ATOM 1085 N N . GLY A 1 143 ? -14.538 3.983 7.115 1.00 93.62 143 GLY A N 1
ATOM 1086 C CA . GLY A 1 143 ? -14.074 4.254 8.467 1.00 93.62 143 GLY A CA 1
ATOM 1087 C C . GLY A 1 143 ? -15.014 5.173 9.252 1.00 93.62 143 GLY A C 1
ATOM 1088 O O . GLY A 1 143 ? -15.172 4.963 10.452 1.00 93.62 143 GLY A O 1
ATOM 1089 N N . CYS A 1 144 ? -15.619 6.184 8.619 1.00 92.81 144 CYS A N 1
ATOM 1090 C CA . CYS A 1 144 ? -16.640 7.030 9.250 1.00 92.81 144 CYS A CA 1
ATOM 1091 C C . CYS A 1 144 ? -17.877 6.202 9.613 1.00 92.81 144 CYS A C 1
ATOM 1093 O O . CYS A 1 144 ? -18.297 6.208 10.767 1.00 92.81 144 CYS A O 1
ATOM 1095 N N . PHE A 1 145 ? -18.383 5.419 8.658 1.00 92.44 145 PHE A N 1
ATOM 1096 C CA . PHE A 1 145 ? -19.542 4.549 8.854 1.00 92.44 145 PHE A CA 1
ATOM 1097 C C . PHE A 1 145 ? -19.316 3.565 10.010 1.00 92.44 145 PHE A C 1
ATOM 1099 O O . PHE A 1 145 ? -20.104 3.505 10.947 1.00 92.44 145 PHE A O 1
ATOM 1106 N N . LEU A 1 146 ? -18.186 2.851 10.027 1.00 90.00 146 LEU A N 1
ATOM 1107 C CA . LEU A 1 146 ? -17.872 1.906 11.106 1.00 90.00 146 LEU A CA 1
ATOM 1108 C C . LEU A 1 146 ? -17.789 2.572 12.485 1.00 90.00 146 LEU A C 1
ATOM 1110 O O . LEU A 1 146 ? -18.168 1.962 13.484 1.00 90.00 146 LEU A O 1
ATOM 1114 N N . GLN A 1 147 ? -17.309 3.814 12.563 1.00 86.38 147 GLN A N 1
ATOM 1115 C CA . GLN A 1 147 ? -17.264 4.542 13.831 1.00 86.38 147 GLN A CA 1
ATOM 1116 C C . GLN A 1 147 ? -18.659 4.897 14.348 1.00 86.38 147 GLN A C 1
ATOM 1118 O O . GLN A 1 147 ? -18.874 4.818 15.558 1.00 86.38 147 GLN A O 1
ATOM 1123 N N . GLU A 1 148 ? -19.604 5.230 13.466 1.00 86.00 148 GLU A N 1
ATOM 1124 C CA . GLU A 1 148 ? -21.000 5.474 13.847 1.00 86.00 148 GLU A CA 1
ATOM 1125 C C . GLU A 1 148 ? -21.654 4.208 14.412 1.00 86.00 148 GLU A C 1
ATOM 1127 O O . GLU A 1 148 ? -22.245 4.259 15.489 1.00 86.00 148 GLU A O 1
ATOM 1132 N N . PHE A 1 149 ? -21.462 3.048 13.775 1.00 82.38 149 PHE A N 1
ATOM 1133 C CA . PHE A 1 149 ? -21.981 1.771 14.291 1.00 82.38 149 PHE A CA 1
ATOM 1134 C C . PHE A 1 149 ? -21.400 1.402 15.657 1.00 82.38 149 PHE A C 1
ATOM 1136 O O . PHE A 1 149 ? -22.126 0.964 16.550 1.00 82.38 149 PHE A O 1
ATOM 1143 N N . VAL A 1 150 ? -20.090 1.591 15.845 1.00 77.75 150 VAL A N 1
ATOM 1144 C CA . VAL A 1 150 ? -19.436 1.323 17.135 1.00 77.75 150 VAL A CA 1
ATOM 1145 C C . VAL A 1 150 ? -19.940 2.279 18.217 1.00 77.75 150 VAL A C 1
ATOM 1147 O O . VAL A 1 150 ? -20.091 1.869 19.367 1.00 77.75 150 VAL A O 1
ATOM 1150 N N . PHE A 1 151 ? -20.208 3.538 17.868 1.00 68.31 151 PHE A N 1
ATOM 1151 C CA . PHE A 1 151 ? -20.777 4.508 18.797 1.00 68.31 151 PHE A CA 1
ATOM 1152 C C . PHE A 1 151 ? -22.207 4.129 19.202 1.00 68.31 151 PHE A C 1
ATOM 1154 O O . PHE A 1 151 ? -22.498 4.077 20.394 1.00 68.31 151 PHE A O 1
ATOM 1161 N N . LEU A 1 152 ? -23.060 3.774 18.235 1.00 66.12 152 LEU A N 1
ATOM 1162 C CA . LEU A 1 152 ? -24.434 3.330 18.489 1.00 66.12 152 LEU A CA 1
ATOM 1163 C C . LEU A 1 152 ? -24.482 2.098 19.400 1.00 66.12 152 LEU A C 1
ATOM 1165 O O . LEU A 1 152 ? -25.260 2.069 20.347 1.00 66.12 152 LEU A O 1
ATOM 1169 N N . LYS A 1 153 ? -23.597 1.116 19.186 1.00 69.69 153 LYS A N 1
ATOM 1170 C CA . LYS A 1 153 ? -23.528 -0.093 20.024 1.00 69.69 153 LYS A CA 1
ATOM 1171 C C . LYS A 1 153 ? -23.111 0.184 21.474 1.00 69.69 153 LYS A C 1
ATOM 1173 O O . LYS A 1 153 ? -23.404 -0.622 22.342 1.00 69.69 153 LYS A O 1
ATOM 1178 N N . LYS A 1 154 ? -22.395 1.280 21.743 1.00 67.44 154 LYS A N 1
ATOM 1179 C CA . LYS A 1 154 ? -22.018 1.677 23.112 1.00 67.44 154 LYS A CA 1
ATOM 1180 C C . LYS A 1 154 ? -23.103 2.482 23.829 1.00 67.44 154 LYS A 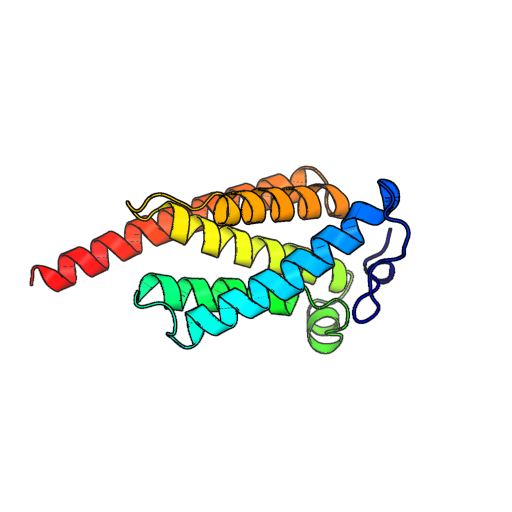C 1
ATOM 1182 O O . LYS A 1 154 ? -22.992 2.663 25.036 1.00 67.44 154 LYS A O 1
ATOM 1187 N N . ALA A 1 155 ? -24.073 3.019 23.091 1.00 59.09 155 ALA A N 1
ATOM 1188 C CA . ALA A 1 155 ? -25.165 3.823 23.632 1.00 59.09 155 ALA A CA 1
ATOM 1189 C C . ALA A 1 155 ? -26.431 3.001 23.944 1.00 59.09 155 ALA A C 1
ATOM 1191 O O . ALA A 1 155 ? -27.297 3.498 24.660 1.00 59.09 155 ALA A O 1
ATOM 1192 N N . ALA A 1 156 ? -26.529 1.786 23.394 1.00 57.62 156 ALA A N 1
ATOM 1193 C CA . ALA A 1 156 ? -27.570 0.796 23.671 1.00 57.62 156 ALA A CA 1
ATOM 1194 C C . ALA A 1 156 ? -27.123 -0.180 24.767 1.00 57.62 156 ALA A C 1
ATOM 1196 O O . ALA A 1 156 ? -28.001 -0.608 25.546 1.00 57.62 156 ALA A O 1
#